Protein AF-X1TDU7-F1 (afdb_monomer_lite)

Foldseek 3Di:
DLFVVLLVVLVVVQVVVQVLCCVLQNPQKDWPDWDRTSVDIDTHIDDPDDDDPVSVPDD

Secondary structure (DSSP, 8-state):
-HHHHHHHHHHHHHHHHHHHHHHHH-TT-EEEEEEE-SS-EEEEEE-SSPPPHHHHT--

pLDDT: mean 89.63, std 6.07, range [61.16, 96.56]

InterPro domains:
  IPR018163 Threonyl/alanyl tRNA synthetase, class II-like, putative editing domain superfamily [SSF55186] (3-58)
  IPR050058 Alanine--tRNA ligase [PTHR11777] (2-58)

Sequence (59 aa):
SKDRTATKKNHTATHLLQWALQEILGKSVAQQGSFVGPDYLRFDSTYPKAPTVKELKKG

Radius of gyration: 12.66 Å; chains: 1; bounding box: 31×22×32 Å

Organism: NCBI:txid412755

Structure (mmCIF, N/CA/C/O backbone):
data_AF-X1TDU7-F1
#
_entry.id   AF-X1TDU7-F1
#
loop_
_atom_site.group_PDB
_atom_site.id
_atom_site.type_symbol
_atom_site.label_atom_id
_atom_site.label_alt_id
_atom_site.label_comp_id
_atom_site.label_asym_id
_atom_site.label_entity_id
_atom_site.label_seq_id
_atom_site.pdbx_PDB_ins_code
_atom_site.Cartn_x
_atom_site.Cartn_y
_atom_site.Cartn_z
_atom_site.occupancy
_atom_site.B_iso_or_equiv
_atom_site.auth_seq_id
_atom_site.auth_comp_id
_atom_site.auth_asym_id
_atom_site.auth_atom_id
_atom_site.pdbx_PDB_mo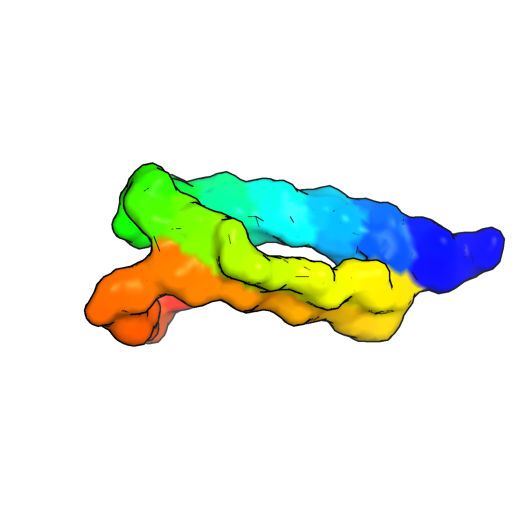del_num
ATOM 1 N N . SER A 1 1 ? 16.461 -4.768 -18.048 1.00 78.19 1 SER A N 1
ATOM 2 C CA . SER A 1 1 ? 15.115 -5.066 -18.568 1.00 78.19 1 SER A CA 1
ATOM 3 C C . SER A 1 1 ? 14.111 -4.048 -18.033 1.00 78.19 1 SER A C 1
ATOM 5 O O . SER A 1 1 ? 14.255 -3.633 -16.881 1.00 78.19 1 SER A O 1
ATOM 7 N N . LYS A 1 2 ? 13.136 -3.646 -18.864 1.00 80.38 2 LYS A N 1
ATOM 8 C CA . LYS A 1 2 ? 12.009 -2.771 -18.492 1.00 80.38 2 LYS A CA 1
ATOM 9 C C . LYS A 1 2 ? 11.198 -3.362 -17.327 1.00 80.38 2 LYS A C 1
ATOM 11 O O . LYS A 1 2 ? 10.850 -2.622 -16.411 1.00 80.38 2 LYS A O 1
ATOM 16 N N . ASP A 1 3 ? 11.054 -4.684 -17.281 1.00 90.00 3 ASP A N 1
ATOM 17 C CA . ASP A 1 3 ? 10.274 -5.409 -16.262 1.00 90.00 3 ASP A CA 1
ATOM 18 C C . ASP A 1 3 ? 10.856 -5.237 -14.859 1.00 90.00 3 ASP A C 1
ATOM 20 O O . ASP A 1 3 ? 10.137 -5.044 -13.879 1.00 90.00 3 ASP A O 1
ATOM 24 N N . ARG A 1 4 ? 12.191 -5.203 -14.757 1.00 90.12 4 ARG A N 1
ATOM 25 C CA . ARG A 1 4 ? 12.880 -4.938 -13.488 1.00 90.12 4 ARG A CA 1
ATOM 26 C C . ARG A 1 4 ? 12.586 -3.528 -12.980 1.00 90.12 4 ARG A C 1
ATOM 28 O O . ARG A 1 4 ? 12.436 -3.325 -11.780 1.00 90.12 4 ARG A O 1
ATOM 35 N N . THR A 1 5 ? 12.533 -2.544 -13.875 1.00 94.19 5 THR A N 1
ATOM 36 C CA . THR A 1 5 ? 12.215 -1.159 -13.502 1.00 94.19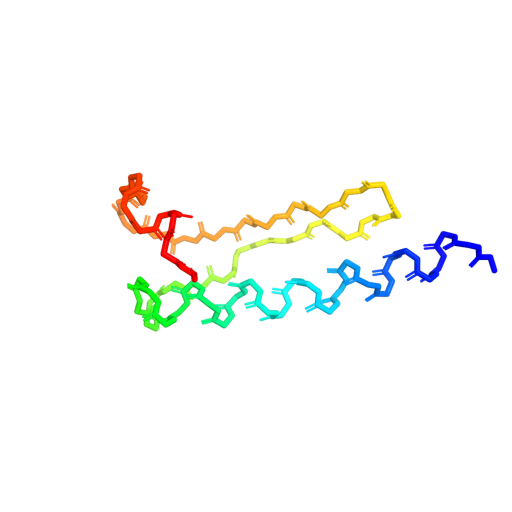 5 THR A CA 1
ATOM 37 C C . THR A 1 5 ? 10.755 -1.032 -13.074 1.00 94.19 5 THR A C 1
ATOM 39 O O . THR A 1 5 ? 10.487 -0.369 -12.075 1.00 94.19 5 THR A O 1
ATOM 42 N N . ALA A 1 6 ? 9.828 -1.688 -13.775 1.00 94.50 6 ALA A N 1
ATOM 43 C CA . ALA A 1 6 ? 8.415 -1.719 -13.401 1.00 94.50 6 ALA A CA 1
ATOM 44 C C . ALA A 1 6 ? 8.206 -2.377 -12.025 1.00 94.50 6 ALA A C 1
ATOM 46 O O . ALA A 1 6 ? 7.616 -1.773 -11.133 1.00 94.50 6 ALA A O 1
ATOM 47 N N . THR A 1 7 ? 8.828 -3.535 -11.800 1.00 94.00 7 THR A N 1
ATOM 48 C CA . THR A 1 7 ? 8.791 -4.247 -10.511 1.00 94.00 7 THR A CA 1
ATOM 49 C C . THR A 1 7 ? 9.332 -3.378 -9.370 1.00 94.00 7 THR A C 1
ATOM 51 O O . THR A 1 7 ? 8.730 -3.305 -8.303 1.00 94.00 7 THR A O 1
ATOM 54 N N . LYS A 1 8 ? 10.434 -2.643 -9.592 1.00 94.69 8 LYS A N 1
ATOM 55 C CA . LYS A 1 8 ? 10.972 -1.700 -8.595 1.00 94.69 8 LYS A CA 1
ATOM 56 C C . LYS A 1 8 ? 9.993 -0.577 -8.255 1.00 94.69 8 LYS A C 1
ATOM 58 O O . LYS A 1 8 ? 9.847 -0.250 -7.083 1.00 94.69 8 LYS A O 1
ATOM 63 N N . LYS A 1 9 ? 9.314 -0.002 -9.252 1.00 95.50 9 LYS A N 1
ATOM 64 C CA . LYS A 1 9 ? 8.280 1.019 -9.014 1.00 95.50 9 LYS A CA 1
ATOM 65 C C . LYS A 1 9 ? 7.130 0.453 -8.183 1.00 95.50 9 LYS A C 1
ATOM 67 O O . LYS A 1 9 ? 6.719 1.089 -7.217 1.00 95.50 9 LYS A O 1
ATOM 72 N N . ASN A 1 10 ? 6.675 -0.755 -8.505 1.00 96.00 10 ASN A N 1
ATOM 73 C CA . ASN A 1 10 ? 5.599 -1.427 -7.776 1.00 96.00 10 ASN A CA 1
ATOM 74 C C . ASN A 1 10 ? 6.010 -1.773 -6.334 1.00 96.00 10 ASN A C 1
ATOM 76 O O . ASN A 1 10 ? 5.206 -1.661 -5.409 1.00 96.00 10 ASN A O 1
ATOM 80 N N . HIS A 1 11 ? 7.285 -2.088 -6.103 1.00 94.12 11 HIS A N 1
ATOM 81 C CA . HIS A 1 11 ? 7.826 -2.263 -4.757 1.00 94.12 11 HIS A CA 1
ATOM 82 C C . HIS A 1 11 ? 7.793 -0.956 -3.950 1.00 94.12 11 HIS A C 1
ATOM 84 O O . HIS A 1 11 ? 7.348 -0.941 -2.805 1.00 94.12 11 HIS A O 1
ATOM 90 N N . THR A 1 12 ? 8.203 0.169 -4.544 1.00 96.56 12 THR A N 1
ATOM 91 C CA . THR A 1 12 ? 8.077 1.483 -3.891 1.00 96.56 12 THR A CA 1
ATOM 92 C C . THR A 1 12 ? 6.615 1.820 -3.597 1.00 96.56 12 THR A C 1
ATOM 94 O O . THR A 1 12 ? 6.296 2.251 -2.490 1.00 96.56 12 THR A O 1
ATOM 97 N N . ALA A 1 13 ? 5.715 1.573 -4.552 1.00 95.50 13 ALA A N 1
ATOM 98 C CA . ALA A 1 13 ? 4.283 1.808 -4.383 1.00 95.50 13 ALA A CA 1
ATOM 99 C C . ALA A 1 13 ? 3.680 0.970 -3.245 1.00 95.50 13 ALA A C 1
ATOM 101 O O . ALA A 1 13 ? 2.833 1.470 -2.516 1.00 95.50 13 ALA A O 1
ATOM 102 N N . THR A 1 14 ? 4.166 -0.259 -3.033 1.00 95.69 14 THR A N 1
ATOM 103 C CA . THR A 1 14 ? 3.759 -1.117 -1.904 1.00 95.69 14 THR A CA 1
ATOM 104 C C . THR A 1 14 ? 3.984 -0.418 -0.563 1.00 95.69 14 THR A C 1
ATOM 106 O O . THR A 1 14 ? 3.088 -0.381 0.278 1.00 95.69 14 THR A O 1
ATOM 109 N N . HIS A 1 15 ? 5.161 0.181 -0.365 1.00 94.12 15 HIS A N 1
ATOM 110 C CA . HIS A 1 15 ? 5.481 0.869 0.888 1.00 94.12 15 HIS A CA 1
ATOM 111 C C . HIS A 1 15 ? 4.683 2.160 1.070 1.00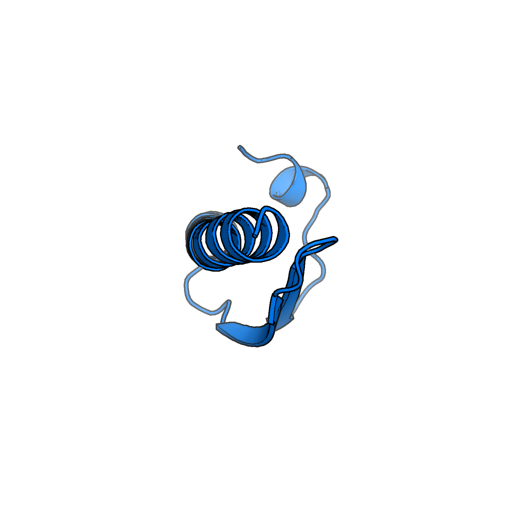 94.12 15 HIS A C 1
ATOM 113 O O . HIS A 1 15 ? 4.206 2.430 2.171 1.00 94.12 15 HIS A O 1
ATOM 119 N N . LEU A 1 16 ? 4.508 2.935 -0.004 1.00 94.88 16 LEU A N 1
ATOM 120 C CA . LEU A 1 16 ? 3.694 4.151 0.032 1.00 94.88 16 LEU A CA 1
ATOM 121 C C . LEU A 1 16 ? 2.229 3.833 0.351 1.00 94.88 16 LEU A C 1
ATOM 123 O O . LEU A 1 16 ? 1.618 4.520 1.164 1.00 94.88 16 LEU A O 1
ATOM 127 N N . LEU A 1 17 ? 1.690 2.760 -0.233 1.00 93.06 17 LEU A N 1
ATOM 128 C CA . LEU A 1 17 ? 0.327 2.306 0.023 1.00 93.06 17 LEU A CA 1
ATOM 129 C C . LEU A 1 17 ? 0.148 1.857 1.477 1.00 93.06 17 LEU A C 1
ATOM 131 O O . LEU A 1 17 ? -0.818 2.265 2.115 1.00 93.06 17 LEU A O 1
ATOM 135 N N . GLN A 1 18 ? 1.087 1.081 2.029 1.00 92.62 18 GLN A N 1
ATOM 136 C CA . GLN A 1 18 ? 1.039 0.685 3.441 1.00 92.62 18 GLN A CA 1
ATOM 137 C C . GLN A 1 18 ? 1.049 1.906 4.370 1.00 92.62 18 GLN A C 1
ATOM 139 O O . GLN A 1 18 ? 0.284 1.949 5.332 1.00 92.62 18 GLN A O 1
ATOM 144 N N . TRP A 1 19 ? 1.886 2.904 4.081 1.00 93.00 19 TRP A N 1
ATOM 145 C CA . TRP A 1 19 ? 1.949 4.132 4.870 1.00 93.00 19 TRP A CA 1
ATOM 146 C C . TRP A 1 19 ? 0.642 4.936 4.796 1.00 93.00 19 TRP A C 1
ATOM 148 O O . TRP A 1 19 ? 0.077 5.269 5.836 1.00 93.00 19 TRP A O 1
ATOM 158 N N . ALA A 1 20 ? 0.112 5.168 3.593 1.00 92.88 20 ALA A N 1
ATOM 159 C CA . ALA A 1 20 ? -1.136 5.910 3.401 1.00 92.88 20 ALA A CA 1
ATOM 160 C C . ALA A 1 20 ? -2.335 5.207 4.065 1.00 92.88 20 ALA A C 1
ATOM 162 O O . ALA A 1 20 ? -3.168 5.846 4.708 1.00 92.88 20 ALA A O 1
ATOM 163 N N . LEU A 1 21 ? -2.403 3.874 3.976 1.00 91.38 21 LEU A N 1
ATOM 164 C CA . LEU A 1 21 ? -3.431 3.095 4.666 1.00 91.38 21 LEU A CA 1
ATOM 165 C C . LEU A 1 21 ? -3.329 3.244 6.187 1.00 91.38 21 LEU A C 1
ATOM 167 O O . LEU A 1 21 ? -4.355 3.394 6.846 1.00 91.38 21 LEU A O 1
ATOM 171 N N . GLN A 1 22 ? -2.119 3.254 6.750 1.00 91.31 22 GLN A N 1
ATOM 172 C CA . GLN A 1 22 ? -1.927 3.498 8.182 1.00 91.31 22 GLN A CA 1
ATOM 173 C C . GLN A 1 22 ? -2.298 4.926 8.599 1.00 91.31 22 GLN A C 1
ATOM 175 O O . GLN A 1 22 ? -2.793 5.117 9.710 1.00 91.31 22 GLN A O 1
ATOM 180 N N . GLU A 1 23 ? -2.088 5.916 7.732 1.00 92.75 23 GLU A N 1
ATOM 181 C CA . GLU A 1 23 ? -2.479 7.307 7.984 1.00 92.75 23 GLU A CA 1
ATOM 182 C C . GLU A 1 23 ? -4.006 7.479 8.005 1.00 92.75 23 GLU A C 1
ATOM 184 O O . GLU A 1 23 ? -4.548 8.174 8.866 1.00 92.75 23 GLU A O 1
ATOM 189 N N . ILE A 1 24 ? -4.717 6.821 7.084 1.00 90.5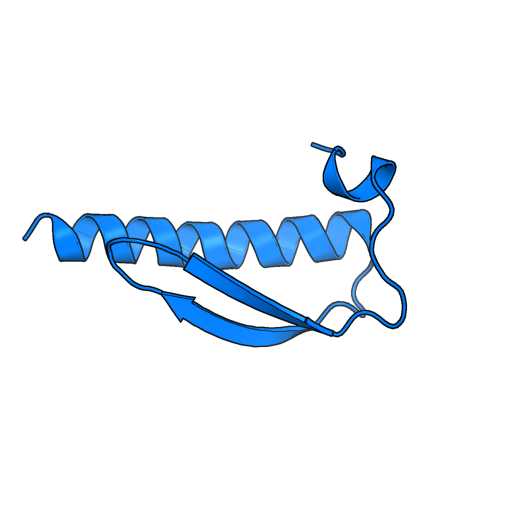0 24 ILE A N 1
ATOM 190 C CA . ILE A 1 24 ? -6.171 6.966 6.929 1.00 90.50 24 ILE A CA 1
ATOM 191 C C . ILE A 1 24 ? -6.941 6.072 7.906 1.00 90.50 24 ILE A C 1
ATOM 193 O O . ILE A 1 24 ? -7.890 6.531 8.539 1.00 90.50 24 ILE A O 1
ATOM 197 N N . LEU A 1 25 ? -6.550 4.800 8.011 1.00 88.81 25 LEU A N 1
ATOM 198 C CA . LEU A 1 25 ? -7.298 3.756 8.723 1.00 88.81 25 LEU A CA 1
ATOM 199 C C . LEU A 1 25 ? -6.718 3.443 10.112 1.00 88.81 25 LEU A C 1
ATOM 201 O O . LEU A 1 25 ? -7.363 2.762 10.914 1.00 88.81 25 LEU A O 1
ATOM 205 N N . GLY A 1 26 ? -5.519 3.951 10.407 1.00 86.88 26 GLY A N 1
ATOM 206 C CA . GLY A 1 26 ? -4.806 3.752 11.664 1.00 86.88 26 GLY A CA 1
ATOM 207 C C . GLY A 1 26 ? -3.752 2.640 11.617 1.00 86.88 26 GLY A C 1
ATOM 208 O O . GLY A 1 26 ? -3.697 1.803 10.716 1.00 86.88 26 GLY A O 1
ATOM 209 N N . LYS A 1 27 ? -2.901 2.603 12.652 1.00 84.88 27 LYS A N 1
ATOM 210 C CA . LYS A 1 27 ? -1.735 1.699 12.748 1.00 84.88 27 LYS A CA 1
ATOM 211 C C . LYS A 1 27 ? -2.074 0.206 12.846 1.00 84.88 27 LYS A C 1
ATOM 213 O O . LYS A 1 27 ? -1.174 -0.619 12.744 1.00 84.88 27 LYS A O 1
ATOM 218 N N . SER A 1 28 ? -3.340 -0.144 13.067 1.00 84.25 28 SER A N 1
ATOM 219 C CA . SER A 1 28 ? -3.808 -1.533 13.108 1.00 84.25 28 SER A CA 1
ATOM 220 C C . SER A 1 28 ? -3.885 -2.180 11.723 1.00 84.25 28 SER A C 1
ATOM 222 O O . SER A 1 28 ? -3.983 -3.404 11.643 1.00 84.25 28 SER A O 1
ATOM 224 N N . VAL A 1 29 ? -3.804 -1.396 10.639 1.00 86.06 29 VAL A N 1
ATOM 225 C CA . VAL A 1 29 ? -3.661 -1.948 9.290 1.00 86.06 29 VAL A CA 1
ATOM 226 C C . VAL A 1 29 ? -2.257 -2.512 9.112 1.00 86.06 29 VAL A C 1
ATOM 228 O O . VAL A 1 29 ? -1.253 -1.791 9.081 1.00 86.06 29 VAL A O 1
ATOM 231 N N . ALA A 1 30 ? -2.209 -3.829 8.961 1.00 83.94 30 ALA A N 1
ATOM 232 C CA . ALA A 1 30 ? -1.000 -4.588 8.700 1.00 83.94 30 ALA A CA 1
ATOM 233 C C . ALA A 1 30 ? -1.112 -5.322 7.361 1.00 83.94 30 ALA A C 1
ATOM 235 O O . ALA A 1 30 ? -2.183 -5.806 6.981 1.00 83.94 30 ALA A O 1
ATOM 236 N N . GLN A 1 31 ? 0.017 -5.411 6.664 1.00 87.12 31 GLN A N 1
ATOM 237 C CA . GLN A 1 31 ? 0.160 -6.218 5.462 1.00 87.12 31 GLN A CA 1
ATOM 238 C C . GLN A 1 31 ? 0.107 -7.710 5.822 1.00 87.12 31 GLN A C 1
ATOM 240 O O . GLN A 1 31 ? 0.831 -8.157 6.710 1.00 87.12 31 GLN A O 1
ATOM 245 N N . GLN A 1 32 ? -0.711 -8.475 5.102 1.00 89.94 32 GLN A N 1
ATOM 246 C CA . GLN A 1 32 ? -0.767 -9.942 5.176 1.00 89.94 32 GLN A CA 1
ATOM 247 C C . GLN A 1 32 ? -0.175 -10.611 3.928 1.00 89.94 32 GLN A C 1
ATOM 249 O O . GLN A 1 32 ? 0.204 -11.778 3.968 1.00 89.94 32 GLN A O 1
ATOM 254 N N . GLY A 1 33 ? -0.066 -9.876 2.819 1.00 91.00 33 GLY A N 1
ATOM 255 C CA . GLY A 1 33 ? 0.516 -10.374 1.577 1.00 91.00 33 GLY A CA 1
ATOM 256 C C . GLY A 1 33 ? 0.735 -9.263 0.556 1.00 91.00 33 GLY A C 1
ATOM 257 O O . GLY A 1 33 ? 0.140 -8.190 0.638 1.00 91.00 33 GLY A O 1
ATOM 258 N N . SER A 1 34 ? 1.637 -9.493 -0.397 1.00 93.81 34 SER A N 1
ATOM 259 C CA . SER A 1 34 ? 1.780 -8.633 -1.574 1.00 93.81 34 SER A CA 1
ATOM 260 C C . SER A 1 34 ? 2.321 -9.426 -2.759 1.00 93.81 34 SER A C 1
ATOM 262 O O . SER A 1 34 ? 3.206 -10.267 -2.597 1.00 93.81 34 SER A O 1
ATOM 264 N N . PHE A 1 35 ? 1.795 -9.144 -3.948 1.00 94.94 35 PHE A N 1
ATOM 265 C CA . PHE A 1 35 ? 2.378 -9.578 -5.213 1.00 94.94 35 PHE A CA 1
ATOM 266 C C . PHE A 1 35 ? 2.928 -8.357 -5.942 1.00 94.94 35 PHE A C 1
ATOM 268 O O . PHE A 1 35 ? 2.180 -7.425 -6.233 1.00 94.94 35 PHE A O 1
ATOM 275 N N . VAL A 1 36 ? 4.220 -8.387 -6.270 1.00 95.25 36 VAL A N 1
ATOM 276 C CA . VAL A 1 36 ? 4.922 -7.288 -6.941 1.00 95.25 36 VAL A CA 1
ATOM 277 C C . VAL A 1 36 ? 5.449 -7.789 -8.281 1.00 95.25 36 VAL A C 1
ATOM 279 O O . VAL A 1 36 ? 6.568 -8.292 -8.374 1.00 95.25 36 VAL A O 1
ATOM 282 N N . GLY A 1 37 ? 4.619 -7.677 -9.315 1.00 94.06 37 GLY A N 1
ATOM 283 C CA . GLY A 1 37 ? 4.990 -8.010 -10.687 1.00 94.06 37 GLY A CA 1
ATOM 284 C C . GLY A 1 37 ? 5.349 -6.771 -11.509 1.00 94.06 37 GLY A C 1
ATOM 285 O O . GLY A 1 37 ? 5.199 -5.647 -11.028 1.00 94.06 37 GLY A O 1
ATOM 286 N N . PRO A 1 38 ? 5.802 -6.945 -12.759 1.00 93.19 38 PRO A N 1
ATOM 287 C CA . PRO A 1 38 ? 5.973 -5.836 -13.694 1.00 93.19 38 PRO A CA 1
ATOM 288 C C . PRO A 1 38 ? 4.631 -5.244 -14.153 1.00 93.19 38 PRO A C 1
ATOM 290 O O . PRO A 1 38 ? 4.558 -4.040 -14.386 1.00 93.19 38 PRO A O 1
ATOM 293 N N . ASP A 1 39 ? 3.581 -6.065 -14.227 1.00 94.06 39 ASP A N 1
ATOM 294 C CA . ASP A 1 39 ? 2.284 -5.669 -14.788 1.00 94.06 39 ASP A CA 1
ATOM 295 C C . ASP A 1 39 ? 1.332 -5.073 -13.747 1.00 94.06 39 ASP A C 1
ATOM 297 O O . ASP A 1 39 ? 0.579 -4.149 -14.044 1.00 94.06 39 ASP A O 1
ATOM 301 N N . TYR A 1 40 ? 1.363 -5.582 -12.512 1.00 93.12 40 TYR A N 1
ATOM 302 C CA . TYR A 1 40 ? 0.501 -5.101 -11.435 1.00 93.12 40 TYR A CA 1
ATOM 303 C C . TYR A 1 40 ? 1.097 -5.331 -10.044 1.00 93.12 40 TYR A C 1
ATOM 305 O O . TYR A 1 40 ? 1.990 -6.158 -9.830 1.00 93.12 40 TYR A O 1
ATOM 313 N N . LEU A 1 41 ? 0.544 -4.579 -9.093 1.00 95.06 41 LEU A N 1
ATOM 314 C CA . LEU A 1 41 ? 0.741 -4.723 -7.659 1.00 95.06 41 LEU A CA 1
ATOM 315 C C . LEU A 1 41 ? -0.578 -5.191 -7.038 1.00 95.06 41 LEU A C 1
ATOM 317 O O . LEU A 1 41 ? -1.609 -4.553 -7.246 1.00 95.06 41 LEU A O 1
ATOM 321 N N . ARG A 1 42 ? -0.545 -6.267 -6.249 1.00 95.25 42 ARG A N 1
ATOM 322 C CA . ARG A 1 42 ? -1.644 -6.632 -5.343 1.00 95.25 42 ARG A CA 1
ATOM 323 C C . ARG A 1 42 ? -1.180 -6.437 -3.910 1.00 95.25 42 ARG A C 1
ATOM 325 O O . ARG A 1 42 ? -0.112 -6.927 -3.560 1.00 95.25 42 ARG A O 1
ATOM 332 N N . PHE A 1 43 ? -1.984 -5.755 -3.104 1.00 93.12 43 PHE A N 1
ATOM 333 C CA . PHE A 1 43 ? -1.695 -5.501 -1.700 1.00 93.12 43 PHE A CA 1
ATOM 334 C C . PHE A 1 43 ? -2.811 -6.060 -0.826 1.00 93.12 43 PHE A C 1
ATOM 336 O O . PHE A 1 43 ? -3.945 -5.589 -0.899 1.00 93.12 43 PHE A O 1
ATOM 343 N N . ASP A 1 44 ? -2.479 -7.054 -0.007 1.00 92.25 44 ASP A N 1
ATOM 344 C CA . ASP A 1 44 ? -3.431 -7.745 0.853 1.00 92.25 44 ASP A CA 1
ATOM 345 C C . ASP A 1 44 ? -3.214 -7.258 2.299 1.00 92.25 44 ASP A C 1
ATOM 347 O O . ASP A 1 44 ? -2.141 -7.461 2.881 1.00 92.25 44 ASP A O 1
ATOM 351 N N . SER A 1 45 ? -4.215 -6.595 2.886 1.00 88.94 45 SER A N 1
ATOM 352 C CA . SER A 1 45 ? -4.161 -6.044 4.248 1.00 88.94 45 S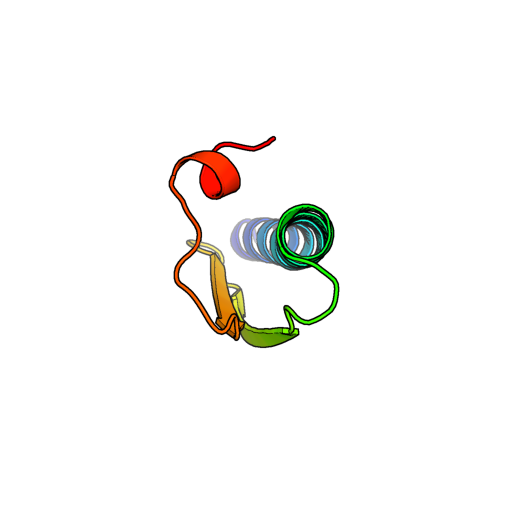ER A CA 1
ATOM 353 C C . SER A 1 45 ? -5.359 -6.473 5.092 1.00 88.94 45 SER A C 1
ATOM 355 O O . SER A 1 45 ? -6.444 -6.750 4.583 1.00 88.94 45 SER A O 1
ATOM 357 N N . THR A 1 46 ? -5.160 -6.535 6.408 1.00 85.94 46 THR A N 1
ATOM 358 C CA . THR A 1 46 ? -6.238 -6.805 7.368 1.00 85.94 46 THR A CA 1
ATOM 359 C C . THR A 1 46 ? -6.743 -5.513 7.976 1.00 85.94 46 THR A C 1
ATOM 361 O O . THR A 1 46 ? -5.996 -4.805 8.653 1.00 85.94 46 THR A O 1
ATOM 364 N N . TYR A 1 47 ? -8.032 -5.245 7.786 1.00 84.31 47 TYR A N 1
ATOM 365 C CA . TYR A 1 47 ? -8.756 -4.180 8.464 1.00 84.31 47 TYR A CA 1
ATOM 366 C C . TYR A 1 47 ? -10.137 -4.723 8.875 1.00 84.31 47 TYR A C 1
ATOM 368 O O . TYR A 1 47 ? -10.781 -5.391 8.066 1.00 84.31 47 TYR A O 1
ATOM 376 N N . PRO A 1 48 ? -10.606 -4.503 10.121 1.00 82.38 48 PRO A N 1
ATOM 377 C CA . PRO A 1 48 ? -11.822 -5.140 10.644 1.00 82.38 48 PRO A CA 1
ATOM 378 C C . PRO A 1 48 ? -13.122 -4.704 9.953 1.00 82.38 48 PRO A C 1
ATOM 380 O O . PRO A 1 48 ? -14.185 -5.239 10.260 1.00 82.38 48 PRO A O 1
ATOM 383 N N . LYS A 1 49 ? -13.071 -3.717 9.053 1.00 83.00 49 LYS A N 1
ATOM 384 C CA . LYS A 1 49 ? -14.213 -3.219 8.282 1.00 83.00 49 LYS A CA 1
ATOM 385 C C . LYS A 1 49 ? -13.780 -2.965 6.843 1.00 83.00 49 LYS A C 1
ATOM 387 O O . LYS A 1 49 ? -12.607 -2.732 6.588 1.00 83.00 49 LYS A O 1
ATOM 392 N N . ALA A 1 50 ? -14.713 -2.981 5.898 1.00 84.56 50 ALA A N 1
ATOM 393 C CA . ALA A 1 50 ? -14.414 -2.494 4.555 1.00 84.56 50 ALA A CA 1
ATOM 394 C C . ALA A 1 50 ? -14.168 -0.970 4.605 1.00 84.56 50 ALA A C 1
ATOM 396 O O . ALA A 1 50 ? -14.942 -0.273 5.271 1.00 84.56 50 ALA A O 1
ATOM 397 N N . PRO A 1 51 ? -13.139 -0.437 3.919 1.00 84.38 51 PRO A N 1
ATOM 398 C CA . PRO A 1 51 ? -12.951 1.003 3.801 1.00 84.38 51 PRO A CA 1
ATOM 399 C C . PRO A 1 51 ? -14.164 1.660 3.140 1.00 84.38 51 PRO A C 1
ATOM 401 O O . PRO A 1 51 ? -14.722 1.148 2.165 1.00 84.38 51 PRO A O 1
ATOM 404 N N . THR A 1 52 ? -14.569 2.818 3.644 1.00 90.19 52 THR A N 1
ATOM 405 C CA . THR A 1 52 ? -15.610 3.622 3.009 1.00 90.19 52 THR A CA 1
ATOM 406 C C . THR A 1 52 ? -15.088 4.242 1.714 1.00 90.19 52 THR A C 1
ATOM 408 O O . THR A 1 52 ? -13.899 4.523 1.560 1.00 90.19 52 THR A O 1
ATOM 411 N N . VAL A 1 53 ? -15.993 4.562 0.786 1.00 87.75 53 VAL A N 1
ATOM 412 C CA . VAL A 1 53 ? -15.636 5.287 -0.449 1.00 87.75 53 VAL A CA 1
ATOM 413 C C . VAL A 1 53 ? -14.926 6.613 -0.142 1.00 87.75 53 VAL A C 1
ATOM 415 O O . VAL A 1 53 ? -14.063 7.03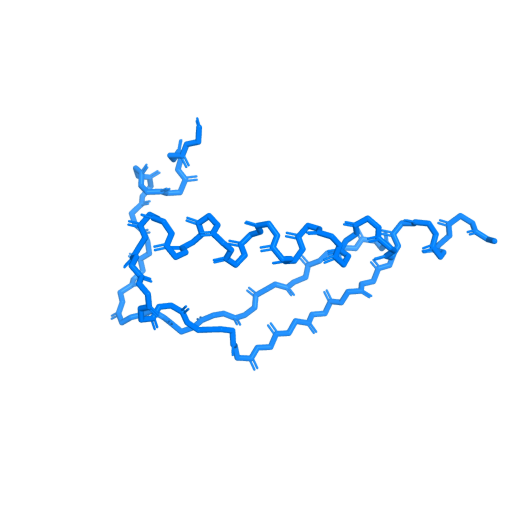9 -0.903 1.00 87.75 53 VAL A O 1
ATOM 418 N N . LYS A 1 54 ? -15.264 7.261 0.980 1.00 87.62 54 LYS A N 1
ATOM 419 C CA . LYS A 1 54 ? -14.621 8.503 1.422 1.00 87.62 54 LYS A CA 1
ATOM 420 C C . LYS A 1 54 ? -13.167 8.280 1.839 1.00 87.62 54 LYS A C 1
ATOM 422 O O . LYS A 1 54 ? -12.326 9.094 1.485 1.00 87.62 54 LYS A O 1
ATOM 427 N N . GLU A 1 55 ? -12.873 7.198 2.556 1.00 85.75 55 GLU A N 1
ATOM 428 C CA . GLU A 1 55 ? -11.502 6.829 2.937 1.00 85.75 55 GLU A CA 1
ATOM 429 C C . GLU A 1 55 ? -10.671 6.421 1.718 1.00 85.75 55 GLU A C 1
ATOM 431 O O . GLU A 1 55 ? -9.534 6.856 1.597 1.00 85.75 55 GLU A O 1
ATOM 436 N N . LEU A 1 56 ? -11.256 5.679 0.771 1.00 85.19 56 LEU A N 1
ATOM 437 C CA . LEU A 1 56 ? -10.573 5.273 -0.468 1.00 85.19 56 LEU A CA 1
ATOM 438 C C . LEU A 1 56 ? -10.240 6.446 -1.399 1.00 85.19 56 LEU A C 1
ATOM 440 O O . LEU A 1 56 ? -9.304 6.362 -2.186 1.00 85.19 56 LEU A O 1
ATOM 444 N N . LYS A 1 57 ? -11.022 7.525 -1.337 1.00 86.81 57 LYS A N 1
ATOM 445 C CA . LYS A 1 57 ? -10.799 8.752 -2.114 1.00 86.81 57 LYS A CA 1
ATOM 446 C C . LYS A 1 57 ? -9.963 9.790 -1.368 1.00 86.81 57 LYS A C 1
ATOM 448 O O . LYS A 1 57 ? -9.774 10.884 -1.889 1.00 86.81 57 LYS A O 1
ATOM 453 N N . LYS A 1 58 ? -9.526 9.493 -0.143 1.00 77.12 58 LYS A N 1
ATOM 454 C CA . LYS A 1 58 ? -8.756 10.430 0.666 1.00 77.12 58 LYS A CA 1
ATOM 455 C C . LYS A 1 58 ? -7.298 10.379 0.210 1.00 77.12 58 LYS A C 1
ATOM 457 O O . LYS A 1 58 ? -6.626 9.374 0.413 1.00 77.12 58 LYS A O 1
ATOM 462 N N . GLY A 1 59 ? -6.855 11.456 -0.428 1.00 61.16 59 GLY A N 1
ATOM 463 C CA . GLY A 1 59 ? -5.514 11.650 -0.975 1.00 61.16 59 GLY A CA 1
ATOM 464 C C . GLY A 1 59 ? -5.363 13.079 -1.457 1.00 61.16 59 GLY A C 1
ATOM 465 O O . GLY A 1 59 ? -6.299 13.547 -2.144 1.00 61.16 59 GLY A O 1
#